Protein AF-A0A952M0A1-F1 (afdb_monomer)

Solvent-accessible surface area (backbone atoms only — not comparable to full-atom values): 6744 Å² total; per-residue (Å²): 115,69,67,60,56,52,51,51,50,52,51,51,51,56,53,48,53,54,49,50,51,50,50,48,57,72,60,11,46,104,79,42,42,52,48,76,49,78,46,80,46,95,88,38,37,34,40,42,38,39,31,37,68,90,45,83,59,49,74,48,48,34,38,48,49,78,55,93,61,30,44,36,47,49,59,78,62,92,56,97,87,59,59,52,36,25,38,60,51,95,64,30,35,37,51,71,86,48,95,71,80,64,45,73,63,75,76,79,85,70,82,81,78,125

Sequence (114 aa):
MFIIAILSGVLLFFANERQQEKILNSYCSEFGFGAKSITLFKDGTFRFSYYGCSQSGGYLDGNWVLRANFLEVYPNIKDDFLDSKYKKVDNKLVPVNIEGEDFILCEDFKTQFY

Secondary structure (DSSP, 8-state):
-HHHHHHHHHHHHHHHHHHHHHHHHHHS-TTSEEEEEEEE-TTSEEEEEEEESSS--EEEEEEEEEETTEEEEEESS--TTS-SEEEEETTEEEESSS--PPEEPPP-------

pLDDT: mean 77.85, std 16.31, range [34.47, 97.94]

Nearest PDB structures (foldseek):
  8f0y-assembly1_A  TM=6.470E-01  e=2.524E-01  Diploptera punctata
  4qrl-assembly1_A  TM=7.129E-01  e=3.931E-01  Bacteroides uniformis ATCC 8492
  5epq-assembly1_A  TM=5.771E-01  e=3.329E-01  Diploptera punctata
  5byp-assembly2_B  TM=5.821E-01  e=4.642E-01  Bacteroides eggerthii DSM 20697
  2il5-assembly1_A  TM=4.260E-01  e=4.256E+00  Staphylococcus aureus subsp. aureus USA300

Foldseek 3Di:
DVVVVVVVVVVVVVVVVVVVVVVQCVQAPPPQWNDWDKDADPVQKIKIWTHGPPDHIDIWMFGWDDDPQKIATDTPDDDPQDARMFGHDPQWTHHDPDDHDIDGHDPDPPPPPD

Structure (mmCIF, N/CA/C/O backbone):
data_AF-A0A952M0A1-F1
#
_entry.id   AF-A0A952M0A1-F1
#
loop_
_atom_site.group_PDB
_atom_site.id
_atom_site.type_symbol
_atom_site.label_atom_id
_atom_site.label_alt_id
_atom_site.label_comp_id
_atom_site.label_asym_id
_atom_site.label_entity_id
_atom_site.label_seq_id
_atom_site.pdbx_PDB_ins_code
_atom_site.Cartn_x
_atom_site.Cartn_y
_atom_site.Cartn_z
_atom_site.occupancy
_atom_site.B_iso_or_equiv
_atom_site.auth_seq_id
_atom_site.auth_comp_id
_atom_site.auth_asym_id
_atom_site.auth_atom_id
_atom_site.pdbx_PDB_model_num
ATOM 1 N N . MET A 1 1 ? 39.505 18.259 -39.300 1.00 62.22 1 MET A N 1
ATOM 2 C CA . MET A 1 1 ? 38.088 18.074 -39.689 1.00 62.22 1 MET A CA 1
ATOM 3 C C . MET A 1 1 ? 37.489 16.787 -39.111 1.00 62.22 1 MET A C 1
ATOM 5 O O . MET A 1 1 ? 36.465 16.878 -38.456 1.00 62.22 1 MET A O 1
ATOM 9 N N . PHE A 1 2 ? 38.150 15.625 -39.227 1.00 67.31 2 PHE A N 1
ATOM 10 C CA . PHE A 1 2 ? 37.683 14.352 -38.636 1.00 67.31 2 PHE A CA 1
ATOM 11 C C . PHE A 1 2 ? 37.519 14.355 -37.106 1.00 67.31 2 PHE A C 1
ATOM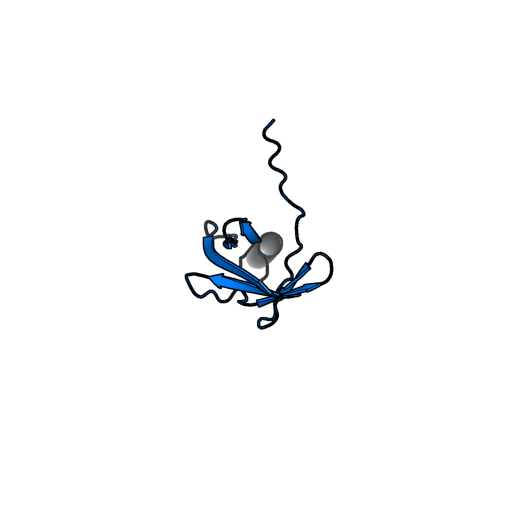 13 O O . PHE A 1 2 ? 36.507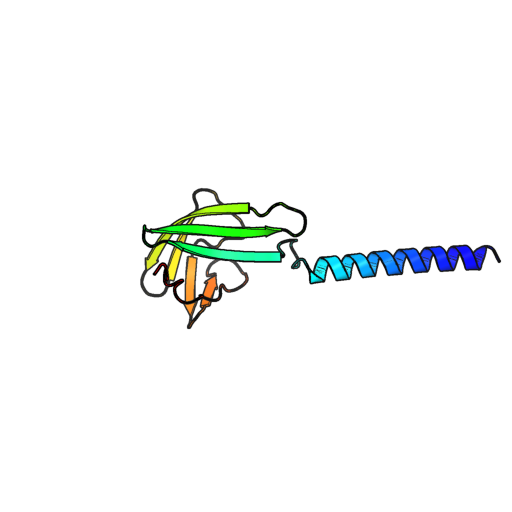 13.892 -36.597 1.00 67.31 2 PHE A O 1
ATOM 20 N N . ILE A 1 3 ? 38.476 14.924 -36.366 1.00 74.25 3 ILE A N 1
ATOM 21 C CA . ILE A 1 3 ? 38.456 14.925 -34.890 1.00 74.25 3 ILE A CA 1
ATOM 22 C C . ILE A 1 3 ? 37.242 15.684 -34.330 1.00 74.25 3 ILE A C 1
ATOM 24 O O . ILE A 1 3 ? 36.643 15.257 -33.348 1.00 74.25 3 ILE A O 1
ATOM 28 N N . ILE A 1 4 ? 36.838 16.772 -34.992 1.00 76.00 4 ILE A N 1
ATOM 29 C CA . ILE A 1 4 ? 35.680 17.581 -34.588 1.00 76.00 4 ILE A CA 1
ATOM 30 C C . ILE A 1 4 ? 34.385 16.783 -34.764 1.00 76.00 4 ILE A C 1
ATOM 32 O O . ILE A 1 4 ? 33.534 16.838 -33.887 1.00 76.00 4 ILE A O 1
ATOM 36 N N . ALA A 1 5 ? 34.267 16.004 -35.846 1.00 71.38 5 ALA A N 1
ATOM 37 C CA . ALA A 1 5 ? 33.111 15.144 -36.097 1.00 71.38 5 ALA A CA 1
ATOM 38 C C . ALA A 1 5 ? 32.999 13.988 -35.084 1.00 71.38 5 ALA A C 1
ATOM 40 O O . ALA A 1 5 ? 31.900 13.622 -34.677 1.00 71.38 5 ALA A O 1
ATOM 41 N N . ILE A 1 6 ? 34.136 13.437 -34.643 1.00 76.81 6 ILE A N 1
ATOM 42 C CA . ILE A 1 6 ? 34.170 12.406 -33.596 1.00 76.81 6 ILE A CA 1
ATOM 43 C C . ILE A 1 6 ? 33.726 13.005 -32.254 1.00 76.81 6 ILE A C 1
ATOM 45 O O . ILE A 1 6 ? 32.867 12.442 -31.580 1.00 76.81 6 ILE A O 1
ATOM 49 N N . LEU A 1 7 ? 34.257 14.176 -31.889 1.00 76.94 7 LEU A N 1
ATOM 50 C CA . LEU A 1 7 ? 33.892 14.880 -30.656 1.00 76.94 7 LEU A CA 1
ATOM 51 C C . LEU A 1 7 ? 32.414 15.279 -30.621 1.00 76.94 7 LEU A C 1
ATOM 53 O O . LEU A 1 7 ? 31.763 15.093 -29.594 1.00 76.94 7 LEU A O 1
ATOM 57 N N . SER A 1 8 ? 31.864 15.786 -31.726 1.00 78.62 8 SER A N 1
ATOM 58 C CA . SER A 1 8 ? 30.442 16.128 -31.796 1.00 78.62 8 SER A CA 1
ATOM 59 C C . SER A 1 8 ? 29.542 14.893 -31.749 1.00 78.62 8 SER A C 1
ATOM 61 O O . SER A 1 8 ? 28.506 14.942 -31.093 1.00 78.62 8 SER A O 1
ATOM 63 N N . GLY A 1 9 ? 29.947 13.770 -32.352 1.00 73.19 9 GLY A N 1
ATOM 64 C CA . GLY A 1 9 ? 29.232 12.496 -32.232 1.00 73.19 9 GLY A CA 1
ATOM 65 C C . GLY A 1 9 ? 29.181 11.971 -30.793 1.00 73.19 9 GLY A C 1
ATOM 66 O O . GLY A 1 9 ? 28.115 11.594 -30.313 1.00 73.19 9 GLY A O 1
ATOM 67 N N . VAL A 1 10 ? 30.307 12.019 -30.075 1.00 80.75 10 VAL A N 1
ATOM 68 C CA . VAL A 1 10 ? 30.384 11.607 -28.661 1.00 80.75 10 VAL A CA 1
ATOM 69 C C . VAL A 1 10 ? 29.542 12.526 -27.768 1.00 80.75 10 VAL A C 1
ATOM 71 O O . VAL A 1 10 ? 28.798 12.048 -26.916 1.00 80.75 10 VAL A O 1
ATOM 74 N N . LEU A 1 11 ? 29.598 13.843 -27.989 1.00 78.19 11 LEU A N 1
ATOM 75 C CA . LEU A 1 11 ? 28.779 14.810 -27.248 1.00 78.19 11 LEU A CA 1
ATOM 76 C C . LEU A 1 11 ? 27.277 14.612 -2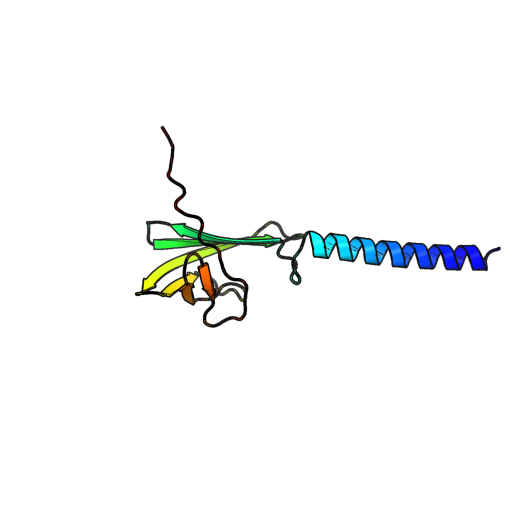7.491 1.00 78.19 11 LEU A C 1
ATOM 78 O O . LEU A 1 11 ? 26.499 14.676 -26.541 1.00 78.19 11 LEU A O 1
ATOM 82 N N . LEU A 1 12 ? 26.869 14.344 -28.736 1.00 77.00 12 LEU A N 1
ATOM 83 C CA . LEU A 1 12 ? 25.476 14.045 -29.077 1.00 77.00 12 LEU A CA 1
ATOM 84 C C . LEU A 1 12 ? 24.994 12.753 -28.411 1.00 77.00 12 LEU A C 1
ATOM 86 O O . LEU A 1 12 ? 23.873 12.716 -27.909 1.00 77.00 12 LEU A O 1
ATOM 90 N N . PHE A 1 13 ? 25.841 11.724 -28.358 1.00 80.38 13 PHE A N 1
ATOM 91 C CA . PHE A 1 13 ? 25.526 10.466 -27.685 1.00 80.38 13 PHE A CA 1
ATOM 92 C C . PHE A 1 13 ? 25.277 10.673 -26.182 1.00 80.38 13 PHE A C 1
ATOM 94 O O . PHE A 1 13 ? 24.207 10.326 -25.686 1.00 80.38 13 PHE A O 1
ATOM 101 N N . PHE A 1 14 ? 26.200 11.341 -25.480 1.00 78.94 14 PHE A N 1
ATOM 102 C CA . PHE A 1 14 ? 26.046 11.625 -24.047 1.00 78.94 14 PHE A CA 1
ATOM 103 C C . PHE A 1 14 ? 24.860 12.543 -23.733 1.00 78.94 14 PHE A C 1
ATOM 105 O O . PHE A 1 14 ? 24.197 12.377 -22.707 1.00 78.94 14 PHE A O 1
ATOM 112 N N . ALA A 1 15 ? 24.586 13.529 -24.592 1.00 76.06 15 ALA A N 1
ATOM 113 C CA . ALA A 1 15 ? 23.423 14.396 -24.433 1.00 76.06 15 ALA A CA 1
ATOM 114 C C . ALA A 1 15 ? 22.114 13.605 -24.572 1.00 76.06 15 ALA A C 1
ATOM 116 O O . ALA A 1 15 ? 21.193 13.806 -23.779 1.00 76.06 15 ALA A O 1
ATOM 117 N N . ASN A 1 16 ? 22.057 12.681 -25.533 1.00 75.69 16 ASN A N 1
ATOM 118 C CA . ASN A 1 16 ? 20.894 11.835 -25.761 1.00 75.69 16 ASN A CA 1
ATOM 119 C C . ASN A 1 16 ? 20.651 10.858 -24.600 1.00 75.69 16 ASN A C 1
ATOM 121 O O . ASN A 1 16 ? 19.527 10.781 -24.113 1.00 75.69 16 ASN A O 1
ATOM 125 N N . GLU A 1 17 ? 21.688 10.178 -24.099 1.00 74.88 17 GLU A N 1
ATOM 126 C CA . GLU A 1 17 ? 21.557 9.280 -22.939 1.00 74.88 17 GLU A CA 1
ATOM 127 C C . GLU A 1 17 ? 21.033 10.019 -21.705 1.00 74.88 17 GLU A C 1
ATOM 129 O O . GLU A 1 17 ? 20.048 9.597 -21.101 1.00 74.88 17 GLU A O 1
ATOM 134 N N . ARG A 1 18 ? 21.607 11.185 -21.381 1.00 74.94 18 ARG A N 1
ATOM 135 C CA . ARG A 1 18 ? 21.129 12.001 -20.252 1.00 74.94 18 ARG A CA 1
ATOM 136 C C . ARG A 1 18 ? 19.695 12.479 -20.430 1.00 74.94 18 ARG A C 1
ATOM 138 O O . ARG A 1 18 ? 18.971 12.635 -19.448 1.00 74.94 18 ARG A O 1
ATOM 145 N N . GLN A 1 19 ? 19.285 12.783 -21.657 1.00 70.19 19 GLN A N 1
ATOM 146 C CA . GLN A 1 19 ? 17.918 13.206 -21.928 1.00 70.19 19 GLN A CA 1
ATOM 147 C C . GLN A 1 19 ? 16.938 12.038 -21.784 1.00 70.19 19 GLN A C 1
ATOM 149 O O . GLN A 1 19 ? 15.873 12.224 -21.200 1.00 70.19 19 GLN A O 1
ATOM 154 N N . GLN A 1 20 ? 17.309 10.841 -22.240 1.00 67.12 20 GLN A N 1
ATOM 155 C CA . GLN A 1 20 ? 16.512 9.633 -22.036 1.00 67.12 20 GLN A CA 1
ATOM 156 C C . GLN A 1 20 ? 16.399 9.261 -20.557 1.00 67.12 20 GLN A C 1
ATOM 158 O O . GLN A 1 20 ? 15.299 8.970 -20.101 1.00 67.12 20 GLN A O 1
ATOM 163 N N . GLU A 1 21 ? 17.486 9.351 -19.795 1.00 67.06 21 GLU A N 1
ATOM 164 C CA . GLU A 1 21 ? 17.487 9.106 -18.350 1.00 67.06 21 GLU A CA 1
ATOM 165 C C . GLU A 1 21 ? 16.588 10.104 -17.604 1.00 67.06 21 GLU A C 1
ATOM 167 O O . GLU A 1 21 ? 15.784 9.715 -16.762 1.00 67.06 21 GLU A O 1
ATOM 172 N N . LYS A 1 22 ? 16.638 11.394 -17.965 1.00 67.00 22 LYS A N 1
ATOM 173 C CA . LYS A 1 22 ? 15.733 12.411 -17.403 1.00 67.00 22 LYS A CA 1
ATOM 174 C C . LYS A 1 22 ? 14.271 12.147 -17.733 1.00 67.00 22 LYS A C 1
ATOM 176 O O . LYS A 1 22 ? 13.420 12.330 -16.870 1.00 67.00 22 LYS A O 1
ATOM 181 N N . ILE A 1 23 ? 13.980 11.754 -18.972 1.00 62.38 23 ILE A N 1
ATOM 182 C CA . ILE A 1 23 ? 12.626 11.395 -19.397 1.00 62.38 23 ILE A CA 1
ATOM 183 C C . ILE A 1 23 ? 12.157 10.188 -18.583 1.00 62.38 23 ILE A C 1
ATOM 185 O O . ILE A 1 23 ? 11.107 10.264 -17.953 1.00 62.38 23 ILE A O 1
ATOM 189 N N . LEU A 1 24 ? 12.965 9.132 -18.503 1.00 59.47 24 LEU A N 1
ATOM 190 C CA . LEU A 1 24 ? 12.664 7.942 -17.717 1.00 59.47 24 LEU A CA 1
ATOM 191 C C . LEU A 1 24 ? 12.384 8.303 -16.253 1.00 59.47 24 LEU A C 1
ATOM 193 O O . LEU A 1 24 ? 11.304 8.011 -15.771 1.00 59.47 24 LEU A O 1
ATOM 197 N N . ASN A 1 25 ? 13.265 9.048 -15.588 1.00 59.81 25 ASN A N 1
ATOM 198 C CA . ASN A 1 25 ? 13.072 9.452 -14.190 1.00 59.81 25 ASN A CA 1
ATOM 199 C C . ASN A 1 25 ? 11.892 10.420 -13.984 1.00 59.81 25 ASN A C 1
ATOM 201 O O . ASN A 1 25 ? 11.356 10.526 -12.887 1.00 59.81 25 ASN A O 1
ATOM 205 N N . SER A 1 26 ? 11.484 11.163 -15.019 1.00 58.03 26 SER A N 1
ATOM 206 C CA . SER A 1 26 ? 10.311 12.044 -14.934 1.00 58.03 26 SER A CA 1
ATOM 207 C C . SER A 1 26 ? 8.986 11.288 -15.045 1.00 58.03 26 SER A C 1
ATOM 209 O O . SER A 1 26 ? 7.988 11.724 -14.478 1.00 58.03 26 SER A O 1
ATOM 211 N N . TYR A 1 27 ? 8.975 10.159 -15.760 1.00 52.97 27 TYR A N 1
ATOM 212 C CA . TYR A 1 27 ? 7.792 9.310 -15.926 1.00 52.97 27 TYR A CA 1
ATOM 213 C C . TYR A 1 27 ? 7.763 8.137 -14.937 1.00 52.97 27 TYR A C 1
ATOM 215 O O . TYR A 1 27 ? 6.696 7.596 -14.652 1.00 52.97 27 TYR A O 1
ATOM 223 N N . CYS A 1 28 ? 8.921 7.763 -14.403 1.00 55.00 28 CYS A N 1
ATOM 224 C CA . CYS A 1 28 ? 9.143 6.609 -13.550 1.00 55.00 28 CYS A CA 1
ATOM 225 C C . CYS A 1 28 ? 9.825 7.087 -12.277 1.00 55.00 28 CYS A C 1
ATOM 227 O O . CYS A 1 28 ? 10.884 7.703 -12.355 1.00 55.00 28 CYS A O 1
ATOM 229 N N . SER A 1 29 ? 9.265 6.778 -11.106 1.00 56.50 29 SER A N 1
ATOM 230 C CA . SER A 1 29 ? 10.024 6.931 -9.857 1.00 56.50 29 SER A CA 1
ATOM 231 C C . SER A 1 29 ? 11.305 6.077 -9.895 1.00 56.50 29 SER A C 1
ATOM 233 O O . SER A 1 29 ? 11.472 5.253 -10.801 1.00 56.50 29 SER A O 1
ATOM 235 N N . GLU A 1 30 ? 12.186 6.227 -8.895 1.00 55.22 30 GLU A N 1
ATOM 236 C CA . GLU A 1 30 ? 13.509 5.569 -8.796 1.00 55.22 30 GLU A CA 1
ATOM 237 C C . GLU A 1 30 ? 13.512 4.039 -9.026 1.00 55.22 30 GLU A C 1
ATOM 239 O O . GLU A 1 30 ? 14.567 3.455 -9.260 1.00 55.22 30 GLU A O 1
ATOM 244 N N . PHE A 1 31 ? 12.348 3.381 -9.033 1.00 52.97 31 PHE A N 1
ATOM 245 C CA . PHE A 1 31 ? 12.201 1.932 -9.188 1.00 52.97 31 PHE A CA 1
ATOM 246 C C . PHE A 1 31 ? 11.384 1.489 -10.410 1.00 52.97 31 PHE A C 1
ATOM 248 O O . PHE A 1 31 ? 10.965 0.336 -10.487 1.00 52.97 31 PHE A O 1
ATOM 255 N N . GLY A 1 32 ? 11.107 2.376 -11.370 1.00 51.56 32 GLY A N 1
ATOM 256 C CA . GLY A 1 32 ? 10.335 2.006 -12.561 1.00 51.56 32 GLY A CA 1
ATOM 257 C C . GLY A 1 32 ? 8.824 1.902 -12.330 1.00 51.56 32 GLY A C 1
ATOM 258 O O . GLY A 1 32 ? 8.103 1.577 -13.272 1.00 51.56 32 GLY A O 1
ATOM 259 N N . PHE A 1 33 ? 8.335 2.209 -11.122 1.00 54.56 33 PHE A N 1
ATOM 260 C CA . PHE A 1 33 ? 6.911 2.335 -10.801 1.00 54.56 33 PHE A CA 1
ATOM 261 C C . PHE A 1 33 ? 6.479 3.799 -10.961 1.00 54.56 33 PHE A C 1
ATOM 263 O O . PHE A 1 33 ? 6.968 4.675 -10.257 1.00 54.56 33 PHE A O 1
ATOM 270 N N . GLY A 1 34 ? 5.585 4.092 -11.899 1.00 58.62 34 GLY A N 1
ATOM 271 C CA . GLY A 1 34 ? 5.043 5.435 -12.118 1.00 58.62 34 GLY A CA 1
ATOM 272 C C . GLY A 1 34 ? 3.937 5.816 -11.128 1.00 58.62 34 GLY A C 1
ATOM 273 O O . GLY A 1 34 ? 3.799 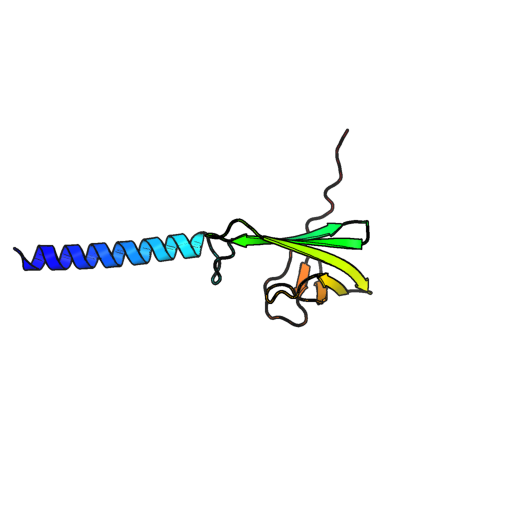6.988 -10.796 1.00 58.62 34 GLY A O 1
ATOM 274 N N . ALA A 1 35 ? 3.155 4.848 -10.633 1.00 72.81 35 ALA A N 1
ATOM 275 C CA . ALA A 1 35 ? 2.094 5.097 -9.652 1.00 72.81 35 ALA A CA 1
ATOM 276 C C . ALA A 1 35 ? 1.721 3.833 -8.865 1.00 72.81 35 ALA A C 1
ATOM 278 O O . ALA A 1 35 ? 1.719 2.730 -9.418 1.00 72.81 35 ALA A O 1
ATOM 279 N N . LYS A 1 36 ? 1.346 4.003 -7.593 1.00 82.31 36 LYS A N 1
ATOM 280 C CA . LYS A 1 36 ? 0.824 2.945 -6.717 1.00 82.31 36 LYS A CA 1
ATOM 281 C C . LYS A 1 36 ? -0.507 3.390 -6.117 1.00 82.31 36 LYS A C 1
ATOM 283 O O . LYS A 1 36 ? -0.673 4.556 -5.771 1.00 82.31 36 LYS A O 1
ATOM 288 N N . SER A 1 37 ? -1.453 2.470 -5.971 1.00 87.00 37 SER A N 1
ATOM 289 C CA . SER A 1 37 ? -2.744 2.754 -5.340 1.00 87.00 37 SER A CA 1
ATOM 290 C C . SER A 1 37 ? -3.236 1.559 -4.545 1.00 87.00 37 SER A C 1
ATOM 292 O O . SER A 1 37 ? -3.159 0.431 -5.028 1.00 87.00 37 SER A O 1
ATOM 294 N N . ILE A 1 38 ? -3.824 1.814 -3.381 1.00 90.12 38 ILE A N 1
ATOM 295 C CA . ILE A 1 38 ? -4.552 0.811 -2.609 1.00 90.12 38 ILE A CA 1
ATOM 296 C C . ILE A 1 38 ? -6.046 1.140 -2.612 1.00 90.12 38 ILE A C 1
ATOM 298 O O . ILE A 1 38 ? -6.449 2.277 -2.380 1.00 90.12 38 ILE A O 1
ATOM 302 N N . THR A 1 39 ? -6.881 0.150 -2.909 1.00 91.25 39 THR A N 1
ATOM 303 C CA . THR A 1 39 ? -8.344 0.251 -2.875 1.00 91.25 39 THR A CA 1
ATOM 304 C C . THR A 1 39 ? -8.882 -0.731 -1.849 1.00 91.25 39 THR A C 1
ATOM 306 O O . THR A 1 39 ? -8.600 -1.923 -1.939 1.00 91.25 39 THR A O 1
ATOM 309 N N . LEU A 1 40 ? -9.656 -0.233 -0.885 1.00 91.31 40 LEU A N 1
ATOM 310 C CA . LEU A 1 40 ? -10.303 -1.037 0.150 1.00 91.31 40 LEU A CA 1
ATOM 311 C C . LEU A 1 40 ? -11.777 -1.227 -0.213 1.00 91.31 40 LEU A C 1
ATOM 313 O O . LEU A 1 40 ? -12.519 -0.253 -0.337 1.00 91.31 40 LEU A O 1
ATOM 317 N N . PHE A 1 41 ? -12.208 -2.472 -0.384 1.00 91.50 41 PHE A N 1
ATOM 318 C CA . PHE A 1 41 ? -13.596 -2.811 -0.682 1.00 91.50 41 PHE A CA 1
ATOM 319 C C . PHE A 1 41 ? -14.377 -3.096 0.606 1.00 91.50 41 PHE A C 1
ATOM 321 O O . PHE A 1 41 ? -13.830 -3.556 1.609 1.00 91.50 41 PHE A O 1
ATOM 328 N N . LYS A 1 42 ? -15.690 -2.826 0.580 1.00 91.19 42 LYS A N 1
ATOM 329 C CA . LYS A 1 42 ? -16.590 -2.995 1.739 1.00 91.19 42 LYS A CA 1
ATOM 330 C C . LYS A 1 42 ? -16.794 -4.452 2.162 1.00 91.19 42 LYS A C 1
ATOM 332 O O . LYS A 1 42 ? -17.261 -4.690 3.269 1.00 91.19 42 LYS A O 1
ATOM 337 N N . ASP A 1 43 ? -16.462 -5.405 1.298 1.00 93.69 43 ASP A N 1
ATOM 338 C CA . ASP A 1 43 ? -16.516 -6.842 1.582 1.00 93.69 43 ASP A CA 1
ATOM 339 C C . ASP A 1 43 ? -15.309 -7.347 2.397 1.00 93.69 43 ASP A C 1
ATOM 341 O O . ASP A 1 43 ? -15.229 -8.533 2.703 1.00 93.69 43 ASP A O 1
ATOM 345 N N . GLY A 1 44 ? -14.389 -6.451 2.773 1.00 93.81 44 GLY A N 1
ATOM 346 C CA . GLY A 1 44 ? -13.179 -6.790 3.521 1.00 93.81 44 GLY A CA 1
ATOM 347 C C . GLY A 1 44 ? -11.999 -7.188 2.636 1.00 93.81 44 GLY A C 1
ATOM 348 O O . GLY A 1 44 ? -10.941 -7.528 3.164 1.00 93.81 44 GLY A O 1
ATOM 349 N N . THR A 1 45 ? -12.136 -7.112 1.309 1.00 96.62 45 THR A N 1
ATOM 350 C CA . THR A 1 45 ? -11.034 -7.337 0.367 1.00 96.62 45 THR A CA 1
ATOM 351 C C . THR A 1 45 ? -10.343 -6.032 -0.020 1.00 96.62 45 THR A C 1
ATOM 353 O O . THR A 1 45 ? -10.910 -4.943 0.103 1.00 96.62 45 THR A O 1
ATOM 356 N N . PHE A 1 46 ? -9.089 -6.105 -0.461 1.00 94.75 46 PHE A N 1
ATOM 357 C CA . PHE A 1 46 ? -8.376 -4.958 -1.020 1.00 94.75 46 PHE A CA 1
ATOM 358 C C . PHE A 1 46 ? -7.729 -5.302 -2.357 1.00 94.75 46 PHE A C 1
ATOM 360 O O . PHE A 1 46 ? -7.478 -6.467 -2.664 1.00 94.75 46 PHE A O 1
ATOM 367 N N . ARG A 1 47 ? -7.419 -4.261 -3.132 1.00 92.81 47 ARG A N 1
ATOM 368 C CA . ARG A 1 47 ? -6.555 -4.343 -4.308 1.00 92.81 47 ARG A CA 1
ATOM 369 C C . ARG A 1 47 ? -5.438 -3.319 -4.201 1.00 92.81 47 ARG A C 1
ATOM 371 O O . ARG A 1 47 ? -5.704 -2.127 -4.064 1.00 92.81 47 ARG A O 1
ATOM 378 N N . PHE A 1 48 ? -4.203 -3.784 -4.294 1.00 91.38 48 PHE A N 1
ATOM 379 C CA . PHE A 1 48 ? -3.032 -2.947 -4.494 1.00 91.38 48 PHE A CA 1
ATOM 380 C C . PHE A 1 48 ? -2.645 -2.999 -5.968 1.00 91.38 48 PHE A C 1
ATOM 382 O O . PHE A 1 48 ? -2.384 -4.075 -6.495 1.00 91.38 48 PHE A O 1
ATOM 389 N N . SER A 1 49 ? -2.634 -1.851 -6.632 1.00 87.44 49 SER A N 1
ATOM 390 C CA . SER A 1 49 ? -2.253 -1.726 -8.038 1.00 87.44 49 SER A CA 1
ATOM 391 C C . SER A 1 49 ? -0.964 -0.932 -8.140 1.00 87.44 49 SER A C 1
ATOM 393 O O . SER A 1 49 ? -0.821 0.107 -7.491 1.00 87.44 49 SER A O 1
ATOM 395 N N . TYR A 1 50 ? -0.059 -1.385 -8.996 1.00 82.56 50 TYR A N 1
ATOM 396 C CA . TYR A 1 50 ? 1.164 -0.674 -9.326 1.00 82.56 50 TYR A CA 1
ATOM 397 C C . TYR A 1 50 ? 1.303 -0.573 -10.843 1.00 82.56 50 TYR A C 1
ATOM 399 O O . TYR A 1 50 ? 1.088 -1.533 -11.584 1.00 82.56 50 TYR A O 1
ATOM 407 N N . TYR A 1 51 ? 1.667 0.610 -11.316 1.00 74.94 51 TYR A N 1
ATOM 408 C CA . TYR A 1 51 ? 1.882 0.881 -12.729 1.00 74.94 51 TYR A CA 1
ATOM 409 C C . TYR A 1 51 ? 3.371 1.055 -12.957 1.00 74.94 51 TYR A C 1
ATOM 411 O O . TYR A 1 51 ? 3.970 1.979 -12.413 1.00 74.94 51 TYR A O 1
ATOM 419 N N . GLY A 1 52 ? 3.969 0.148 -13.725 1.00 65.56 52 GLY A N 1
ATOM 420 C CA . GLY A 1 52 ? 5.342 0.289 -14.184 1.00 65.56 52 GLY A CA 1
ATOM 421 C C . GLY A 1 52 ? 5.422 1.181 -15.423 1.00 65.56 52 GLY A C 1
ATOM 422 O O . GLY A 1 52 ? 4.470 1.273 -16.191 1.00 65.56 52 GLY A O 1
ATOM 423 N N . CYS A 1 53 ? 6.571 1.806 -15.654 1.00 60.56 53 CYS A N 1
ATOM 424 C CA . CYS A 1 53 ? 6.836 2.520 -16.905 1.00 60.56 53 CYS A CA 1
ATOM 425 C C . CYS A 1 53 ? 7.063 1.603 -18.106 1.00 60.56 53 CYS A C 1
ATOM 427 O O . CYS A 1 53 ? 6.761 1.972 -19.237 1.00 60.56 53 CYS A O 1
ATOM 429 N N . SER A 1 54 ? 7.641 0.425 -17.866 1.00 56.78 54 SER A N 1
ATOM 430 C CA . SER A 1 54 ? 7.961 -0.571 -18.895 1.00 56.78 54 SER A CA 1
ATOM 431 C C . SER A 1 54 ? 7.162 -1.866 -18.748 1.00 56.78 54 SER A C 1
ATOM 433 O O . SER A 1 54 ? 7.127 -2.671 -19.675 1.00 56.78 54 SER A O 1
ATOM 435 N N . GLN A 1 55 ? 6.514 -2.072 -17.599 1.00 54.41 55 GLN A N 1
ATOM 436 C CA . GLN A 1 55 ? 5.697 -3.247 -17.317 1.00 54.41 55 GLN A CA 1
ATOM 437 C C . GLN A 1 55 ? 4.219 -2.867 -17.388 1.00 54.41 55 GLN A C 1
ATOM 439 O O . GLN A 1 55 ? 3.797 -1.882 -16.780 1.00 54.41 55 GLN A O 1
ATOM 444 N N . SER A 1 56 ? 3.427 -3.668 -18.108 1.00 57.94 56 SER A N 1
ATOM 445 C CA . SER A 1 56 ? 1.968 -3.654 -17.986 1.00 57.94 56 SER A CA 1
ATOM 446 C C . SER A 1 56 ? 1.621 -3.758 -16.502 1.00 57.94 56 SER A C 1
ATOM 448 O O . SER A 1 56 ? 2.072 -4.704 -15.859 1.00 57.94 56 SER A O 1
ATOM 450 N N . GLY A 1 57 ? 0.906 -2.765 -15.964 1.00 64.62 57 GLY A N 1
ATOM 451 C CA . GLY A 1 57 ? 0.636 -2.657 -14.530 1.00 64.62 57 GLY A CA 1
ATOM 452 C C . GLY A 1 57 ? 0.166 -3.975 -13.912 1.00 64.62 57 GLY A C 1
ATOM 453 O O . GLY A 1 57 ? -0.572 -4.739 -14.537 1.00 64.62 57 GLY A O 1
ATOM 454 N N . GLY A 1 58 ? 0.622 -4.239 -12.693 1.00 79.25 58 GLY A N 1
ATOM 455 C CA . GLY A 1 58 ? 0.242 -5.412 -11.922 1.00 79.25 58 GLY A CA 1
ATOM 456 C C . GLY A 1 58 ? -0.724 -5.041 -10.806 1.00 79.25 58 GLY A C 1
ATOM 457 O O . GLY A 1 58 ? -0.838 -3.879 -10.404 1.00 79.25 58 GLY A O 1
ATOM 458 N N . TYR A 1 59 ? -1.431 -6.045 -10.301 1.00 88.06 59 TYR A N 1
ATOM 459 C CA . TYR A 1 59 ? -2.209 -5.897 -9.084 1.00 88.06 59 TYR A CA 1
ATOM 460 C C . TYR A 1 59 ? -2.025 -7.102 -8.170 1.00 88.06 59 TYR A C 1
ATOM 462 O O . TYR A 1 59 ? -1.747 -8.215 -8.615 1.00 88.06 59 TYR A O 1
ATOM 470 N N . LEU A 1 60 ? -2.207 -6.846 -6.884 1.00 91.19 60 LEU A N 1
ATOM 471 C CA . LEU A 1 60 ? -2.270 -7.825 -5.816 1.00 91.19 60 LEU A CA 1
ATOM 472 C C . LEU A 1 60 ? -3.593 -7.640 -5.088 1.00 91.19 60 LEU A C 1
ATOM 474 O O . LEU A 1 60 ? -4.107 -6.525 -4.976 1.00 91.19 60 LEU A O 1
ATOM 478 N N . ASP A 1 61 ? -4.134 -8.735 -4.587 1.00 95.25 61 ASP A N 1
ATOM 479 C CA . ASP A 1 61 ? -5.363 -8.747 -3.811 1.00 95.25 61 ASP A CA 1
ATOM 480 C C . ASP A 1 61 ? -5.192 -9.546 -2.521 1.00 95.25 61 ASP A C 1
ATOM 482 O O . ASP A 1 61 ? -4.214 -10.274 -2.315 1.00 95.25 61 ASP A O 1
ATOM 486 N N . GLY A 1 62 ? -6.140 -9.348 -1.618 1.00 96.50 62 GLY A N 1
ATOM 487 C CA . GLY A 1 62 ? -6.171 -10.003 -0.325 1.00 96.50 62 GLY A CA 1
ATOM 488 C C . GLY A 1 62 ? -7.256 -9.412 0.554 1.00 96.50 62 GLY A C 1
ATOM 489 O O . GLY A 1 62 ? -8.198 -8.789 0.065 1.00 96.50 62 GLY A O 1
ATOM 490 N N . ASN A 1 63 ? -7.105 -9.578 1.863 1.00 97.94 63 ASN A N 1
ATOM 491 C CA . ASN A 1 63 ? -8.060 -9.077 2.849 1.00 97.94 63 ASN A CA 1
ATOM 492 C C . ASN A 1 63 ? -7.472 -7.921 3.6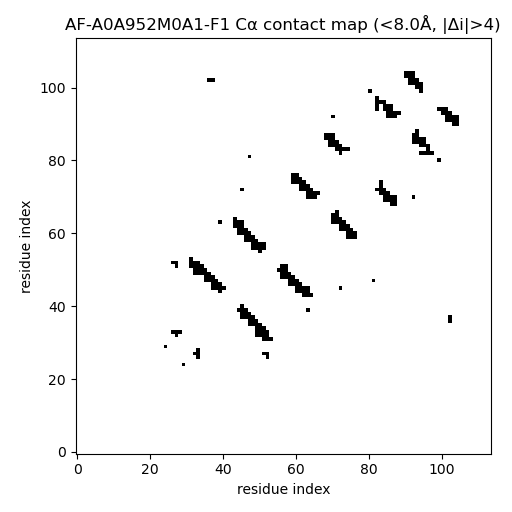56 1.00 97.94 63 ASN A C 1
ATOM 494 O O . ASN A 1 63 ? -6.255 -7.813 3.795 1.00 97.94 63 ASN A O 1
ATOM 498 N N . TRP A 1 64 ? -8.325 -7.072 4.216 1.00 96.88 64 TRP A N 1
ATOM 499 C CA . TRP A 1 64 ? -7.907 -6.008 5.123 1.00 96.88 64 TRP A CA 1
ATOM 500 C C . TRP A 1 64 ? -8.759 -5.978 6.386 1.00 96.88 64 TRP A C 1
ATOM 502 O O . TRP A 1 64 ? -9.914 -6.400 6.407 1.00 96.88 64 TRP A O 1
ATOM 512 N N . VAL A 1 65 ? -8.168 -5.460 7.460 1.00 96.50 65 VAL A N 1
ATOM 513 C CA . VAL A 1 65 ? -8.840 -5.235 8.739 1.00 96.50 65 VAL A CA 1
ATOM 514 C C . VAL A 1 65 ? -8.401 -3.887 9.295 1.00 96.50 65 VAL A C 1
ATOM 516 O O . VAL A 1 65 ? -7.214 -3.565 9.313 1.00 96.50 65 VAL A O 1
ATOM 519 N N . LEU A 1 66 ? -9.357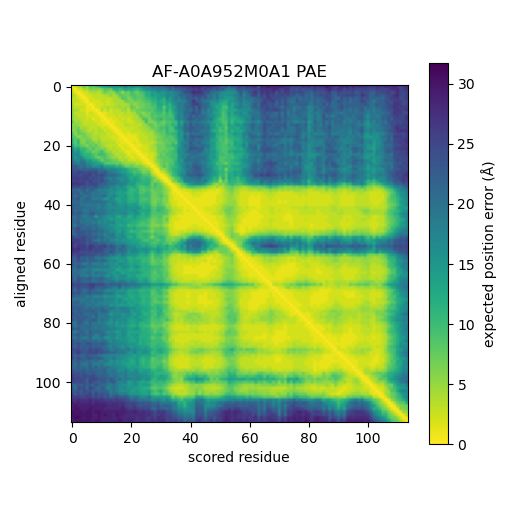 -3.104 9.793 1.00 93.06 66 LEU A N 1
ATOM 520 C CA . LEU A 1 66 ? -9.070 -1.884 10.541 1.00 93.06 66 LEU A CA 1
ATOM 521 C C . LEU A 1 66 ? -9.083 -2.189 12.044 1.00 93.06 66 LEU A C 1
ATOM 523 O O . LEU A 1 66 ? -10.099 -2.617 12.592 1.00 93.06 66 LEU A O 1
ATOM 527 N N . ARG A 1 67 ? -7.954 -1.959 12.720 1.00 93.56 67 ARG A N 1
ATOM 528 C CA . ARG A 1 67 ? -7.797 -2.123 14.172 1.00 93.56 67 ARG A CA 1
ATOM 529 C C . ARG A 1 67 ? -7.385 -0.794 14.797 1.00 93.56 67 ARG A C 1
ATOM 531 O O . ARG A 1 67 ? -6.229 -0.387 14.694 1.00 93.56 67 ARG A O 1
ATOM 538 N N . ALA A 1 68 ? -8.319 -0.134 15.482 1.00 90.94 68 ALA A N 1
ATOM 539 C CA . ALA A 1 68 ? -8.114 1.204 16.042 1.00 90.94 68 ALA A CA 1
ATOM 540 C C . ALA A 1 68 ? -7.590 2.187 14.973 1.00 90.94 68 ALA A C 1
ATOM 542 O O . ALA A 1 68 ? -8.309 2.487 14.024 1.00 90.94 68 ALA A O 1
ATOM 543 N N . ASN A 1 69 ? -6.338 2.641 15.094 1.00 91.56 69 ASN A N 1
ATOM 544 C CA . ASN A 1 69 ? -5.706 3.582 14.161 1.00 91.56 69 ASN A CA 1
ATOM 545 C C . ASN A 1 69 ? -4.812 2.902 13.111 1.00 91.56 69 ASN A C 1
ATOM 547 O O . ASN A 1 69 ? -4.048 3.584 12.427 1.00 91.56 69 ASN A O 1
ATOM 551 N N . PHE A 1 70 ? -4.867 1.575 12.998 1.00 94.94 70 PHE A N 1
ATOM 552 C CA . PHE A 1 70 ? -4.056 0.814 12.057 1.00 94.94 70 PHE A CA 1
ATOM 553 C C . PHE A 1 70 ? -4.920 0.099 11.027 1.00 94.94 70 PHE A C 1
ATOM 555 O O . PHE A 1 70 ? -5.897 -0.565 11.376 1.00 94.94 70 PHE A O 1
ATOM 562 N N . LEU A 1 71 ? -4.517 0.206 9.767 1.00 94.81 71 LEU A N 1
ATOM 563 C CA . LEU A 1 71 ? -4.965 -0.656 8.686 1.00 94.81 71 LEU A CA 1
ATOM 564 C C . LEU A 1 71 ? -3.967 -1.808 8.564 1.00 94.81 71 LEU A C 1
ATOM 566 O O . LEU A 1 71 ? -2.775 -1.577 8.389 1.00 94.81 71 LEU A O 1
ATOM 570 N N . GLU A 1 72 ? -4.452 -3.037 8.654 1.00 96.06 72 GLU A N 1
ATOM 571 C CA . GLU A 1 72 ? -3.662 -4.241 8.410 1.00 96.06 72 GLU A CA 1
ATOM 572 C C . GLU A 1 72 ? -4.162 -4.908 7.131 1.00 96.06 72 GLU A C 1
ATOM 574 O O . GLU A 1 72 ? -5.369 -5.095 6.963 1.00 96.06 72 GLU A O 1
ATOM 579 N N . VAL A 1 73 ? -3.241 -5.255 6.236 1.00 95.44 73 VAL A N 1
ATOM 580 C CA . VAL A 1 73 ? -3.536 -5.918 4.965 1.00 95.44 73 VAL A CA 1
ATOM 581 C C . VAL A 1 73 ? -2.857 -7.279 4.910 1.00 95.44 73 VAL A C 1
ATOM 583 O O . VAL A 1 73 ? -1.747 -7.478 5.400 1.00 95.44 73 VAL A O 1
ATOM 586 N N . TYR A 1 74 ? -3.556 -8.227 4.305 1.00 96.12 74 TYR A N 1
ATOM 587 C CA . TYR A 1 74 ? -3.190 -9.632 4.226 1.00 96.12 74 TYR A CA 1
ATOM 588 C C . TYR A 1 74 ? -3.222 -10.032 2.749 1.00 96.12 74 TYR A C 1
ATOM 590 O O . TYR A 1 74 ? -4.240 -10.564 2.291 1.00 96.12 74 TYR A O 1
ATOM 598 N N . PRO A 1 75 ? -2.178 -9.690 1.971 1.00 94.81 75 PRO A N 1
ATOM 599 C CA . PRO A 1 75 ? -2.120 -10.042 0.560 1.00 94.81 75 PRO A CA 1
ATOM 600 C C . PRO A 1 75 ? -2.039 -11.562 0.390 1.00 94.81 75 PRO A C 1
ATOM 602 O O . PRO A 1 75 ? -1.417 -12.260 1.193 1.00 94.81 75 PRO A O 1
ATOM 605 N N . ASN A 1 76 ? -2.621 -12.073 -0.692 1.00 93.00 76 ASN A N 1
ATOM 606 C CA . ASN A 1 76 ? -2.549 -13.493 -1.043 1.00 93.00 76 ASN A CA 1
ATOM 607 C C . ASN A 1 76 ? -1.126 -13.930 -1.444 1.00 93.00 76 ASN A C 1
ATOM 609 O O . ASN A 1 76 ? -0.778 -15.105 -1.333 1.00 93.00 76 ASN A O 1
ATOM 613 N N . ILE A 1 77 ? -0.298 -12.983 -1.896 1.00 90.12 77 ILE A N 1
ATOM 614 C CA . ILE A 1 77 ? 1.096 -13.183 -2.306 1.00 90.12 77 ILE A CA 1
ATOM 615 C C . ILE A 1 77 ? 1.954 -12.117 -1.615 1.00 90.12 77 ILE A C 1
ATOM 617 O O . ILE A 1 77 ? 1.549 -10.962 -1.527 1.00 90.12 77 ILE A O 1
ATOM 621 N N . LYS A 1 78 ? 3.136 -12.492 -1.113 1.00 87.00 78 LYS A N 1
ATOM 622 C CA . LYS A 1 78 ? 4.079 -11.523 -0.534 1.00 87.00 78 LYS A CA 1
ATOM 623 C C . LYS A 1 78 ? 4.627 -10.589 -1.614 1.00 87.00 78 LYS A C 1
ATOM 625 O O . LYS A 1 78 ? 4.966 -11.055 -2.697 1.00 87.00 78 LYS A O 1
ATOM 630 N N . ASP A 1 79 ? 4.760 -9.314 -1.274 1.00 84.94 79 ASP A N 1
ATOM 631 C CA . ASP A 1 79 ? 5.294 -8.275 -2.149 1.00 84.94 79 ASP A CA 1
ATOM 632 C C . ASP A 1 79 ? 6.156 -7.308 -1.338 1.00 84.94 79 ASP A C 1
ATOM 634 O O . ASP A 1 79 ? 5.789 -6.941 -0.222 1.00 84.94 79 ASP A O 1
ATOM 638 N N . ASP A 1 80 ? 7.303 -6.926 -1.893 1.00 82.44 80 ASP A N 1
ATOM 639 C CA . ASP A 1 80 ? 8.296 -6.100 -1.198 1.00 82.44 80 ASP A CA 1
ATOM 640 C C . ASP A 1 80 ? 7.907 -4.610 -1.158 1.00 82.44 80 ASP A C 1
ATOM 642 O O . ASP A 1 80 ? 8.491 -3.834 -0.403 1.00 82.44 80 ASP A O 1
ATOM 646 N N . PHE A 1 81 ? 6.914 -4.191 -1.950 1.00 80.06 81 PHE A N 1
ATOM 647 C CA . PHE A 1 81 ? 6.455 -2.803 -2.044 1.00 80.06 81 PHE A CA 1
ATOM 648 C C . PHE A 1 81 ? 5.176 -2.529 -1.251 1.00 80.06 81 PHE A C 1
ATOM 650 O O . PHE A 1 81 ? 4.766 -1.367 -1.152 1.00 80.06 81 PHE A O 1
ATOM 657 N N . LEU A 1 82 ? 4.544 -3.569 -0.707 1.00 88.44 82 LEU A N 1
ATOM 658 C CA . LEU A 1 82 ? 3.329 -3.481 0.091 1.00 88.44 82 LEU A CA 1
ATOM 659 C C . LEU A 1 82 ? 3.642 -3.795 1.559 1.00 88.44 82 LEU A C 1
ATOM 661 O O . LEU A 1 82 ? 4.030 -4.910 1.904 1.00 88.44 82 LEU A O 1
ATOM 665 N N . ASP A 1 83 ? 3.408 -2.829 2.447 1.00 91.50 83 ASP A N 1
ATOM 666 C CA . ASP A 1 83 ? 3.465 -3.091 3.882 1.00 91.50 83 ASP A CA 1
ATOM 667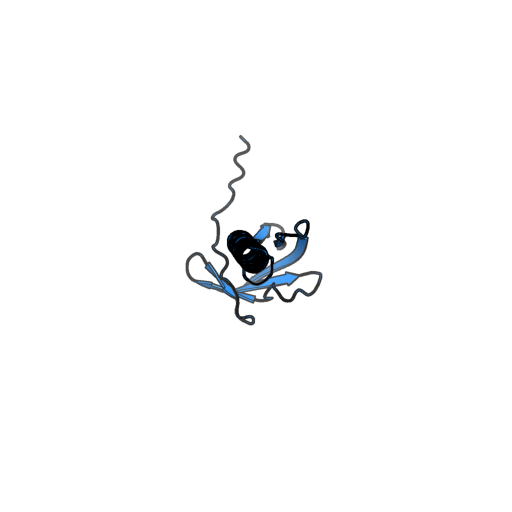 C C . ASP A 1 83 ? 2.249 -3.921 4.299 1.00 91.50 83 ASP A C 1
ATOM 669 O O . ASP A 1 83 ? 1.141 -3.744 3.802 1.00 91.50 83 ASP A O 1
ATOM 673 N N . SER A 1 84 ? 2.432 -4.785 5.286 1.00 93.19 84 SER A N 1
ATOM 674 C CA . SER A 1 84 ? 1.324 -5.480 5.943 1.00 93.19 84 SER A CA 1
ATOM 675 C C . SER A 1 84 ? 0.546 -4.572 6.901 1.00 93.19 84 SER A C 1
ATOM 677 O O . SER A 1 84 ? -0.574 -4.906 7.293 1.00 93.19 84 SER A O 1
ATOM 679 N N . LYS A 1 85 ? 1.121 -3.430 7.307 1.00 94.94 85 LYS A N 1
ATOM 680 C CA . LYS A 1 85 ? 0.528 -2.558 8.322 1.00 94.94 85 LYS A CA 1
ATOM 681 C C . LYS A 1 85 ? 0.773 -1.079 8.055 1.00 94.94 85 LYS A C 1
ATOM 683 O O . LYS A 1 85 ? 1.903 -0.644 7.884 1.00 94.94 85 LYS A O 1
ATOM 688 N N . TYR A 1 86 ? -0.297 -0.299 8.150 1.00 95.00 86 TYR A N 1
ATOM 689 C CA . TYR A 1 86 ? -0.289 1.144 7.963 1.00 95.00 86 TYR A CA 1
ATOM 690 C C . TYR A 1 86 ? -0.916 1.854 9.156 1.00 95.00 86 TYR A C 1
ATOM 692 O O . TYR A 1 86 ? -1.963 1.446 9.661 1.00 95.00 86 TYR A O 1
ATOM 700 N N . LYS A 1 87 ? -0.310 2.955 9.591 1.00 94.88 87 LYS A N 1
ATOM 701 C CA . LYS A 1 87 ? -0.882 3.865 10.582 1.00 94.88 87 LYS A CA 1
ATOM 702 C C . LYS A 1 87 ? -1.690 4.942 9.869 1.00 94.88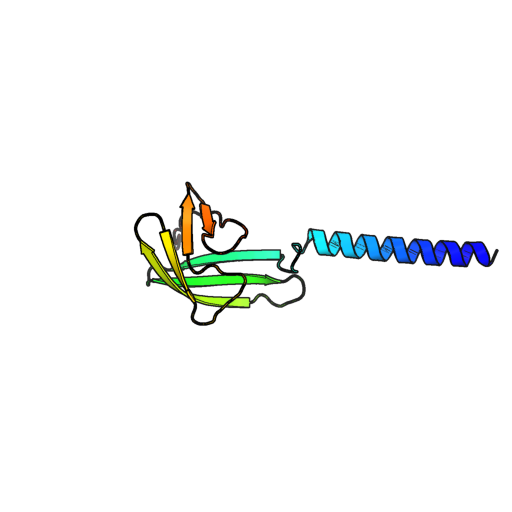 87 LYS A C 1
ATOM 704 O O . LYS A 1 87 ? -1.177 5.625 8.986 1.00 94.88 87 LYS A O 1
ATOM 709 N N . LYS A 1 88 ? -2.937 5.138 10.291 1.00 90.94 88 LYS A N 1
ATOM 710 C CA . LYS A 1 88 ? -3.750 6.261 9.830 1.00 90.94 88 LYS A CA 1
ATOM 711 C C . LYS A 1 88 ? -3.318 7.534 10.560 1.00 90.94 88 LYS A C 1
ATOM 713 O O . LYS A 1 88 ? -3.406 7.602 11.787 1.00 90.94 88 LYS A O 1
ATOM 718 N N . VAL A 1 89 ? -2.844 8.522 9.807 1.00 90.62 89 VAL A N 1
ATOM 719 C CA . VAL A 1 89 ? -2.471 9.856 10.301 1.00 90.62 89 VAL A CA 1
ATOM 720 C C . VAL A 1 89 ? -3.146 10.876 9.394 1.00 90.62 89 VAL A C 1
ATOM 722 O O . VAL A 1 89 ? -2.846 10.940 8.206 1.00 90.62 89 VAL A O 1
ATOM 725 N N . ASP A 1 90 ? -4.097 11.634 9.937 1.00 87.62 90 ASP A N 1
ATOM 726 C CA . ASP A 1 90 ? -4.949 12.556 9.178 1.00 87.62 90 ASP A CA 1
ATOM 727 C C . ASP A 1 90 ? -5.602 11.872 7.958 1.00 87.62 90 ASP A C 1
ATOM 729 O O . ASP A 1 90 ? -6.358 10.906 8.110 1.00 87.62 90 ASP A O 1
ATOM 733 N N . ASN A 1 91 ? -5.288 12.349 6.750 1.00 84.19 91 ASN A N 1
ATOM 734 C CA . ASN A 1 91 ? -5.762 11.804 5.479 1.00 84.19 91 ASN A CA 1
ATOM 735 C C . ASN A 1 91 ? -4.736 10.875 4.801 1.00 84.19 91 ASN A C 1
ATOM 737 O O . ASN A 1 91 ? -4.722 10.741 3.577 1.00 84.19 91 ASN A O 1
ATOM 741 N N . LYS A 1 92 ? -3.831 10.274 5.577 1.00 88.00 92 LYS A N 1
ATOM 742 C CA . LYS A 1 92 ? -2.760 9.421 5.062 1.00 88.00 92 LYS A CA 1
ATOM 743 C C . LYS A 1 92 ? -2.707 8.062 5.747 1.00 88.00 92 LYS A C 1
ATOM 745 O O . LYS A 1 92 ? -3.044 7.918 6.924 1.00 88.00 92 LYS A O 1
ATOM 750 N N . LEU A 1 93 ? -2.222 7.079 5.000 1.00 90.81 93 LEU A N 1
ATOM 751 C CA . LEU A 1 93 ? -1.765 5.788 5.491 1.00 90.81 93 LEU A CA 1
ATOM 752 C C . LEU A 1 93 ? -0.243 5.754 5.394 1.00 90.81 93 LEU A C 1
ATOM 754 O O . LEU A 1 93 ? 0.310 5.744 4.297 1.00 90.81 93 LEU A O 1
ATOM 758 N N . VAL A 1 94 ? 0.405 5.734 6.553 1.00 93.00 94 VAL A N 1
ATOM 759 C CA . VAL A 1 94 ? 1.864 5.716 6.681 1.00 93.00 94 VAL A CA 1
ATOM 760 C C . VAL A 1 94 ? 2.306 4.273 6.936 1.00 93.00 94 VAL A C 1
ATOM 762 O O . VAL A 1 94 ? 1.782 3.672 7.885 1.00 93.00 94 VAL A O 1
ATOM 765 N N . PRO A 1 95 ? 3.204 3.684 6.127 1.00 93.62 95 PRO A N 1
ATOM 766 C CA . PRO A 1 95 ? 3.714 2.335 6.376 1.00 93.62 95 PRO A CA 1
ATOM 767 C C . PRO A 1 95 ? 4.438 2.265 7.731 1.00 93.62 95 PRO A C 1
ATOM 769 O O . PRO A 1 95 ? 5.008 3.248 8.203 1.00 93.62 95 PRO A O 1
ATOM 772 N N . VAL A 1 96 ? 4.345 1.121 8.410 1.00 93.56 96 VAL A N 1
ATOM 773 C CA . VAL A 1 96 ? 4.880 0.930 9.772 1.00 93.56 96 VAL A CA 1
ATOM 774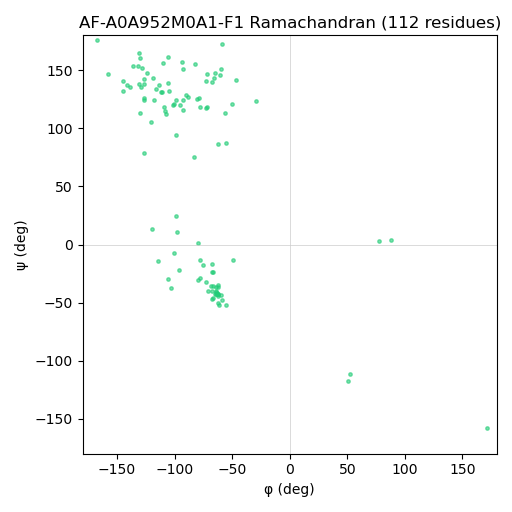 C C . VAL A 1 96 ? 6.189 0.148 9.767 1.00 93.56 96 VAL A C 1
ATOM 776 O O . VAL A 1 96 ? 7.058 0.421 10.592 1.00 93.56 96 VAL A O 1
ATOM 779 N N . ASN A 1 97 ? 6.316 -0.843 8.886 1.00 89.00 97 ASN A N 1
ATOM 780 C CA . ASN A 1 97 ? 7.436 -1.780 8.859 1.00 89.00 97 ASN A CA 1
ATOM 781 C C . ASN A 1 97 ? 8.410 -1.501 7.714 1.00 89.00 97 ASN A C 1
ATOM 783 O O . ASN A 1 97 ? 9.591 -1.812 7.850 1.00 89.00 97 ASN A O 1
ATOM 787 N N . ILE A 1 98 ? 7.923 -0.959 6.597 1.00 83.44 98 ILE A N 1
ATOM 788 C CA . ILE A 1 98 ? 8.766 -0.600 5.454 1.00 83.44 98 ILE A CA 1
ATOM 789 C C . ILE A 1 98 ? 8.939 0.916 5.385 1.00 83.44 98 ILE A C 1
ATOM 791 O O . ILE A 1 98 ? 7.987 1.671 5.580 1.00 83.44 98 ILE A O 1
ATOM 795 N N . GLU A 1 99 ? 10.154 1.368 5.082 1.00 77.81 99 GLU A N 1
ATOM 796 C CA . GLU A 1 99 ? 10.356 2.748 4.649 1.00 77.81 99 GLU A CA 1
ATOM 797 C C . GLU A 1 99 ? 9.799 2.877 3.230 1.00 77.81 99 GLU A C 1
ATOM 799 O O . GLU A 1 99 ? 10.219 2.171 2.312 1.00 77.81 99 GLU A O 1
ATOM 804 N N . GLY A 1 100 ? 8.796 3.731 3.057 1.00 71.81 100 GLY A N 1
ATOM 805 C CA . GLY A 1 100 ? 8.079 3.849 1.797 1.00 71.81 100 GLY A CA 1
ATOM 806 C C . GLY A 1 100 ? 7.194 5.083 1.742 1.00 71.81 100 GLY A C 1
ATOM 807 O O . GLY A 1 100 ? 7.083 5.841 2.705 1.00 71.81 100 GLY A O 1
ATOM 808 N N . GLU A 1 101 ? 6.575 5.284 0.584 1.00 74.69 101 GLU A N 1
ATOM 809 C CA . GLU A 1 101 ? 5.672 6.405 0.346 1.00 74.69 101 GLU A CA 1
ATOM 810 C C . GLU A 1 101 ? 4.336 6.221 1.080 1.00 74.69 101 GLU A C 1
ATOM 812 O O . GLU A 1 101 ? 3.767 5.127 1.122 1.00 74.69 101 GLU A O 1
ATOM 817 N N . ASP A 1 102 ? 3.818 7.322 1.628 1.00 85.31 102 ASP A N 1
ATOM 818 C CA . ASP A 1 102 ? 2.480 7.377 2.212 1.00 85.31 102 ASP A CA 1
ATOM 819 C C . ASP A 1 102 ? 1.408 7.187 1.129 1.00 85.31 102 ASP A C 1
ATOM 821 O O . ASP A 1 102 ? 1.492 7.777 0.048 1.00 85.31 102 ASP A O 1
ATOM 825 N N . PHE A 1 103 ? 0.312 6.500 1.456 1.00 84.44 103 PHE A N 1
ATOM 826 C CA . PHE A 1 103 ? -0.900 6.602 0.640 1.00 84.44 103 PHE A CA 1
ATOM 827 C C . PHE A 1 103 ? -1.758 7.762 1.126 1.00 84.44 103 PHE A C 1
ATOM 829 O O . PHE A 1 103 ? -2.132 7.825 2.297 1.00 84.44 103 PHE A O 1
ATOM 836 N N . ILE A 1 104 ? -2.127 8.656 0.215 1.00 83.25 104 ILE A N 1
ATOM 837 C CA . ILE A 1 104 ? -3.163 9.656 0.472 1.00 83.25 104 ILE A CA 1
ATOM 838 C C . ILE A 1 104 ? -4.517 8.963 0.327 1.00 83.25 104 ILE A C 1
ATOM 840 O O . ILE A 1 104 ? -4.799 8.333 -0.692 1.00 83.25 104 ILE A O 1
ATOM 844 N N . LEU A 1 105 ? -5.356 9.071 1.352 1.00 77.62 105 LEU A N 1
ATOM 845 C CA . LEU A 1 105 ? -6.713 8.552 1.314 1.00 77.62 105 LEU A CA 1
ATOM 846 C C . LEU A 1 105 ? -7.560 9.450 0.405 1.00 77.62 105 LEU A C 1
ATOM 848 O O . LEU A 1 105 ? -7.749 10.638 0.669 1.00 77.62 105 LEU A O 1
ATOM 852 N N . CYS A 1 106 ? -8.078 8.880 -0.676 1.00 69.00 106 CYS A N 1
ATOM 853 C CA . CYS A 1 106 ? -9.153 9.506 -1.433 1.00 69.00 106 CYS A CA 1
ATOM 854 C C . CYS A 1 106 ? -10.468 9.211 -0.699 1.00 69.00 106 CYS A C 1
ATOM 856 O O . CYS A 1 106 ? -10.763 8.047 -0.424 1.00 69.00 106 CYS A O 1
ATOM 858 N N . GLU A 1 107 ? -11.241 10.243 -0.352 1.00 63.59 107 GLU A N 1
ATOM 859 C CA . GLU A 1 107 ? -12.586 10.043 0.199 1.00 63.59 107 GLU A CA 1
ATOM 860 C C . GLU A 1 107 ? -13.476 9.277 -0.793 1.00 63.59 107 GLU A C 1
ATOM 862 O O . GLU A 1 107 ? -13.273 9.347 -2.006 1.00 63.59 107 GLU A O 1
ATOM 867 N N . ASP A 1 108 ? -14.437 8.528 -0.239 1.00 47.50 108 ASP A N 1
ATOM 868 C CA . ASP A 1 108 ? -15.335 7.587 -0.913 1.00 47.50 108 ASP A CA 1
ATOM 869 C C . ASP A 1 108 ? -15.646 7.945 -2.376 1.00 47.50 108 ASP A C 1
ATOM 871 O O . ASP A 1 108 ? -16.268 8.972 -2.669 1.00 47.50 108 ASP A O 1
ATOM 875 N N . PHE A 1 109 ? -15.355 7.010 -3.289 1.00 43.38 109 PHE A N 1
ATOM 876 C CA . PHE A 1 109 ? -16.069 6.933 -4.562 1.00 43.38 109 PHE A CA 1
ATOM 877 C C . PHE A 1 109 ? -17.540 6.645 -4.230 1.00 43.38 109 PHE A C 1
ATOM 879 O O . PHE A 1 109 ? -17.980 5.497 -4.156 1.00 43.38 109 PHE A O 1
ATOM 886 N N . LYS A 1 110 ? -18.323 7.699 -3.973 1.00 38.59 110 LYS A N 1
ATOM 887 C CA . LYS A 1 110 ? -19.778 7.609 -3.997 1.00 38.59 110 LYS A CA 1
ATOM 888 C C . LYS A 1 110 ? -20.134 7.079 -5.378 1.00 38.59 110 LYS A C 1
ATOM 890 O O . LYS A 1 110 ? -19.928 7.765 -6.374 1.00 38.59 110 LYS A O 1
ATOM 895 N N . THR A 1 111 ? -20.666 5.863 -5.434 1.00 38.09 111 THR A N 1
ATOM 896 C CA . THR A 1 111 ? -21.429 5.361 -6.575 1.00 38.09 111 THR A CA 1
ATOM 897 C C . THR A 1 111 ? -22.576 6.333 -6.839 1.00 38.09 111 THR A C 1
ATOM 899 O O . THR A 1 111 ? -23.669 6.175 -6.307 1.00 38.09 111 THR A O 1
ATOM 902 N N . GLN A 1 112 ? -22.323 7.372 -7.632 1.00 34.47 112 GLN A N 1
ATOM 903 C CA . GLN A 1 112 ? -23.355 8.073 -8.380 1.00 34.47 112 GLN A CA 1
ATOM 904 C C . GLN A 1 112 ? -23.595 7.271 -9.658 1.00 34.47 112 GLN A C 1
ATOM 906 O O . GLN A 1 112 ? -23.144 7.633 -10.736 1.00 34.47 112 GLN A O 1
ATOM 911 N N . PHE A 1 113 ? -24.290 6.148 -9.507 1.00 37.59 113 PHE A N 1
ATOM 912 C CA . PHE A 1 113 ? -25.184 5.686 -10.558 1.00 37.59 113 PHE A CA 1
ATOM 913 C C . PHE A 1 113 ? -26.577 6.138 -10.118 1.00 37.59 113 PHE A C 1
ATOM 915 O O . PHE A 1 113 ? -27.193 5.504 -9.261 1.00 37.59 113 PHE A O 1
ATOM 922 N N . TYR A 1 114 ? -26.978 7.310 -10.611 1.00 37.59 114 TYR A N 1
ATOM 923 C CA . TYR A 1 114 ? -28.383 7.689 -10.751 1.00 37.59 114 TYR A CA 1
ATOM 924 C C . TYR A 1 114 ? -28.847 7.251 -12.137 1.00 37.59 114 TYR A C 1
ATOM 926 O O . TYR A 1 114 ? -28.032 7.389 -13.079 1.00 37.59 114 TYR A O 1
#

Mean predicted aligned error: 11.58 Å

Radius of gyration: 21.11 Å; Cα contacts (8 Å, |Δi|>4): 153; chains: 1; bounding box: 67×32×56 Å